Protein AF-A0A2G2HMZ9-F1 (afdb_monomer_lite)

Foldseek 3Di:
DQALQNLCCVVPAEEDDFDQKDQLVQCCVPPDPVLNVFWAWDADPVRGIMTGAQDDVRRVVVVDVVVDCPAKGKYWYFYKHATHDPDPPDDRIDTDTAMDIPRPDPDPVVVVVRVVSVVVNCVVVPDPDDDDD

Secondary structure (DSSP, 8-state):
---HHHHHGGG--EE----SEEETHHHHHHS-HHHHTT-EEEE-TTS-EEEE-S-SHHHHHHHHHHH--SS-EEEEEEEEEE---SSTT--SEEEEEEEEEES---SHHHHHHHHHHHHHHHHHTT-S-----

Structure (mmCIF, N/CA/C/O backbone):
data_AF-A0A2G2HMZ9-F1
#
_entry.id   AF-A0A2G2HMZ9-F1
#
loop_
_atom_site.group_PDB
_atom_site.id
_atom_site.type_symbol
_atom_site.label_atom_id
_atom_site.label_alt_id
_atom_site.label_comp_id
_atom_site.label_asym_id
_atom_site.label_entity_id
_atom_site.label_seq_id
_atom_site.pdbx_PDB_ins_code
_atom_site.Cartn_x
_atom_site.Cartn_y
_atom_site.Cartn_z
_atom_site.occupancy
_atom_site.B_iso_or_equiv
_atom_site.auth_seq_id
_atom_site.auth_comp_id
_atom_site.auth_asym_id
_atom_site.auth_atom_id
_atom_site.pdbx_PDB_model_num
ATOM 1 N N . MET A 1 1 ? -3.356 -18.431 -15.743 1.00 66.19 1 MET A N 1
ATOM 2 C CA . MET A 1 1 ? -3.251 -16.985 -16.021 1.00 66.19 1 MET A CA 1
ATOM 3 C C . MET A 1 1 ? -2.310 -16.421 -14.980 1.00 66.19 1 MET A C 1
ATOM 5 O O . MET A 1 1 ? -2.474 -16.795 -13.825 1.00 66.19 1 MET A O 1
ATOM 9 N N . THR A 1 2 ? -1.311 -15.641 -15.385 1.00 85.38 2 THR A N 1
ATOM 10 C CA . THR A 1 2 ? -0.337 -15.034 -14.466 1.00 85.38 2 THR A CA 1
ATOM 11 C C . THR A 1 2 ? -1.038 -13.978 -13.616 1.00 85.38 2 THR A C 1
ATOM 13 O O . THR A 1 2 ? -1.787 -13.169 -14.146 1.00 85.38 2 THR A O 1
ATOM 16 N N . SER A 1 3 ? -0.841 -13.999 -12.306 1.00 94.06 3 SER A N 1
ATOM 17 C CA . SER A 1 3 ? -1.393 -13.014 -11.376 1.00 94.06 3 SER A CA 1
ATOM 18 C C . SER A 1 3 ? -0.554 -11.725 -11.345 1.00 94.06 3 SER A C 1
ATOM 20 O O . SER A 1 3 ? 0.651 -11.768 -11.612 1.00 94.06 3 SER A O 1
ATOM 22 N N . PRO A 1 4 ? -1.132 -10.579 -10.931 1.00 95.38 4 PRO A N 1
ATOM 23 C CA . PRO A 1 4 ? -0.375 -9.343 -10.699 1.00 95.38 4 PRO A CA 1
ATOM 24 C C . PRO A 1 4 ? 0.851 -9.525 -9.788 1.00 95.38 4 PRO A C 1
ATOM 26 O O . PRO A 1 4 ? 1.917 -8.972 -10.046 1.00 95.38 4 PRO A O 1
ATOM 29 N N . ALA A 1 5 ? 0.730 -10.354 -8.746 1.00 95.69 5 ALA A N 1
ATOM 30 C CA . ALA A 1 5 ? 1.827 -10.633 -7.823 1.00 95.69 5 ALA A CA 1
ATOM 31 C C . ALA A 1 5 ? 2.988 -11.394 -8.495 1.00 95.69 5 ALA A C 1
ATOM 33 O O . ALA A 1 5 ? 4.153 -11.100 -8.220 1.00 95.69 5 ALA A O 1
ATOM 34 N N . GLU A 1 6 ? 2.687 -12.337 -9.394 1.00 96.12 6 GLU A N 1
ATOM 35 C CA . GLU A 1 6 ? 3.693 -13.058 -10.190 1.00 96.12 6 GLU A CA 1
ATOM 36 C C . GLU A 1 6 ? 4.372 -12.137 -11.213 1.00 96.12 6 GLU A C 1
ATOM 38 O O . GLU A 1 6 ? 5.581 -12.229 -11.415 1.00 96.12 6 GLU A O 1
ATOM 43 N N . ILE A 1 7 ? 3.627 -11.196 -11.802 1.00 96.88 7 ILE A N 1
ATOM 44 C CA . ILE A 1 7 ? 4.176 -10.153 -12.681 1.00 96.88 7 ILE A CA 1
ATOM 45 C C . ILE A 1 7 ? 5.187 -9.284 -11.933 1.00 96.88 7 ILE A C 1
ATOM 47 O O . ILE A 1 7 ? 6.304 -9.101 -12.424 1.00 96.88 7 ILE A O 1
ATOM 51 N N . PHE A 1 8 ? 4.830 -8.784 -10.747 1.00 97.25 8 PHE A N 1
ATOM 52 C CA . PHE A 1 8 ? 5.724 -7.949 -9.945 1.00 97.25 8 PHE A CA 1
ATOM 53 C C . PHE A 1 8 ? 6.917 -8.723 -9.385 1.00 97.25 8 PHE A C 1
ATOM 55 O O . PHE A 1 8 ? 7.963 -8.127 -9.152 1.00 97.25 8 PHE A O 1
ATOM 62 N N . ALA A 1 9 ? 6.826 -10.048 -9.227 1.00 96.25 9 ALA A N 1
ATOM 63 C CA . ALA A 1 9 ? 7.960 -10.869 -8.797 1.00 96.25 9 ALA A CA 1
ATOM 64 C C . ALA A 1 9 ? 9.171 -10.793 -9.749 1.00 96.25 9 ALA A C 1
ATOM 66 O O . ALA A 1 9 ? 10.291 -11.055 -9.312 1.00 96.25 9 ALA A O 1
ATOM 67 N N . ARG A 1 10 ? 8.982 -10.369 -11.010 1.00 95.88 10 ARG A N 1
ATOM 68 C CA . ARG A 1 10 ? 10.077 -10.122 -11.968 1.00 95.88 10 ARG A CA 1
ATOM 69 C C . ARG A 1 10 ? 11.032 -9.003 -11.542 1.00 95.88 10 ARG A C 1
ATOM 71 O O . ARG A 1 10 ? 12.174 -9.011 -11.983 1.00 95.88 10 ARG A O 1
ATOM 78 N N . LEU A 1 11 ? 10.600 -8.091 -10.666 1.00 94.75 11 LEU A N 1
ATOM 79 C CA . LEU A 1 11 ? 11.465 -7.062 -10.073 1.00 94.75 11 LEU A CA 1
ATOM 80 C C . LEU A 1 11 ? 12.414 -7.615 -8.994 1.00 94.75 11 LEU A C 1
ATOM 82 O O . LEU A 1 11 ? 13.325 -6.914 -8.565 1.00 94.75 11 LEU A O 1
ATOM 86 N N . GLY A 1 12 ? 12.201 -8.846 -8.514 1.00 95.81 12 GLY A N 1
ATOM 87 C CA . GLY A 1 12 ? 12.903 -9.360 -7.338 1.00 95.81 12 GLY A CA 1
ATOM 88 C C . GLY A 1 12 ? 12.498 -8.625 -6.054 1.00 95.81 12 GLY A C 1
ATOM 89 O O . GLY A 1 12 ? 11.366 -8.163 -5.922 1.00 95.81 12 GLY A O 1
ATOM 90 N N . GLY A 1 13 ? 13.399 -8.552 -5.074 1.00 95.50 13 GLY A N 1
ATOM 91 C CA . GLY A 1 13 ? 13.138 -7.891 -3.791 1.00 95.50 13 GLY A CA 1
ATOM 92 C C . GLY A 1 13 ? 12.200 -8.649 -2.847 1.00 95.50 13 GLY A C 1
ATOM 93 O O . GLY A 1 13 ? 11.690 -9.732 -3.162 1.00 95.50 13 GLY A O 1
ATOM 94 N N . ASP A 1 14 ? 11.979 -8.062 -1.674 1.00 96.94 14 ASP A N 1
ATOM 95 C CA . ASP A 1 14 ? 11.299 -8.716 -0.555 1.00 96.94 14 ASP A CA 1
ATOM 96 C C . ASP A 1 14 ? 9.780 -8.672 -0.710 1.00 96.94 14 ASP A C 1
ATOM 98 O O . ASP A 1 14 ? 9.214 -7.655 -1.114 1.00 96.94 14 ASP A O 1
ATOM 102 N N . ILE A 1 15 ? 9.108 -9.757 -0.323 1.00 97.62 15 ILE A N 1
ATOM 103 C CA . ILE A 1 15 ? 7.659 -9.738 -0.102 1.00 97.62 15 ILE A CA 1
ATOM 104 C C . ILE A 1 15 ? 7.416 -9.258 1.324 1.00 97.62 15 ILE A C 1
ATOM 106 O O . ILE A 1 15 ? 7.957 -9.834 2.268 1.00 97.62 15 ILE A O 1
ATOM 110 N N . VAL A 1 16 ? 6.598 -8.223 1.478 1.00 98.00 16 VAL A N 1
ATOM 111 C CA . VAL A 1 16 ? 6.273 -7.623 2.770 1.00 98.00 16 VAL A CA 1
ATOM 112 C C . VAL A 1 16 ? 4.772 -7.634 3.026 1.00 98.00 16 VAL A C 1
ATOM 114 O O . VAL A 1 16 ? 3.958 -7.455 2.121 1.00 98.00 16 VAL A O 1
ATOM 117 N N . ASP A 1 17 ? 4.422 -7.809 4.295 1.00 97.81 17 ASP A N 1
ATOM 118 C CA . ASP A 1 17 ? 3.096 -7.543 4.841 1.00 97.81 17 ASP A CA 1
ATOM 119 C C . ASP A 1 17 ? 3.315 -6.775 6.151 1.00 97.81 17 ASP A C 1
ATOM 121 O O . ASP A 1 17 ? 3.679 -7.384 7.160 1.00 97.81 17 ASP A O 1
ATOM 125 N N . PRO A 1 18 ? 3.245 -5.431 6.134 1.00 96.62 18 PRO A N 1
ATOM 126 C CA . PRO A 1 18 ? 3.476 -4.640 7.337 1.00 96.62 18 PRO A CA 1
ATOM 127 C C . PRO A 1 18 ? 2.371 -4.888 8.385 1.00 96.62 18 PRO A C 1
ATOM 129 O O . PRO A 1 18 ? 1.428 -5.639 8.142 1.00 96.62 18 PRO A O 1
ATOM 132 N N . PRO A 1 19 ? 2.420 -4.269 9.571 1.00 97.19 19 PRO A N 1
ATOM 133 C CA . PRO A 1 19 ? 1.296 -4.318 10.504 1.00 97.19 19 PRO A CA 1
ATOM 134 C C . PRO A 1 19 ? 0.002 -3.764 9.884 1.00 97.19 19 PRO A C 1
ATOM 136 O O . PRO A 1 19 ? 0.037 -2.837 9.076 1.00 97.19 19 PRO A O 1
ATOM 139 N N . ILE A 1 20 ? -1.149 -4.335 10.252 1.00 97.62 20 ILE A N 1
ATOM 140 C CA . ILE A 1 20 ? -2.475 -3.831 9.840 1.00 97.62 20 ILE A CA 1
ATOM 141 C C . ILE A 1 20 ? -2.806 -2.520 10.553 1.00 97.62 20 ILE A C 1
ATOM 143 O O . ILE A 1 20 ? -3.432 -1.639 9.971 1.00 97.62 20 ILE A O 1
ATOM 147 N N . THR A 1 21 ? -2.416 -2.409 11.817 1.00 96.94 21 THR A N 1
ATOM 148 C CA . THR A 1 21 ? -2.696 -1.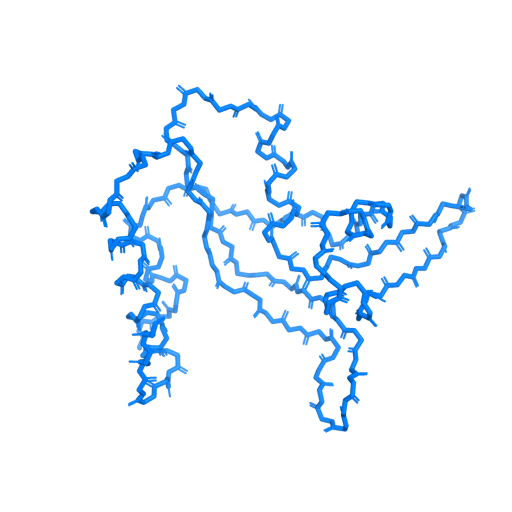260 12.672 1.00 96.94 21 THR A CA 1
ATOM 149 C C . THR A 1 21 ? -1.478 -0.357 12.757 1.00 96.94 21 THR A C 1
ATOM 151 O O . THR A 1 21 ? -0.356 -0.849 12.871 1.00 96.94 21 THR A O 1
ATOM 154 N N . MET A 1 22 ? -1.700 0.951 12.771 1.00 96.38 22 MET A N 1
ATOM 155 C CA . MET A 1 22 ? -0.654 1.960 12.934 1.00 96.38 22 MET A CA 1
ATOM 156 C C . MET A 1 22 ? -1.163 3.138 13.777 1.00 96.38 22 MET A C 1
ATOM 158 O O . MET A 1 22 ? -2.382 3.312 13.875 1.00 96.38 22 MET A O 1
ATOM 162 N N . PRO A 1 23 ? -0.283 3.949 14.393 1.00 96.44 23 PRO A N 1
ATOM 163 C CA . PRO A 1 23 ? -0.691 5.189 15.049 1.00 96.44 23 PRO A CA 1
ATOM 164 C C . PRO A 1 23 ? -1.518 6.057 14.101 1.00 96.44 23 PRO A C 1
ATOM 166 O O . PRO A 1 23 ? -1.099 6.289 12.968 1.00 96.44 23 PRO A O 1
ATOM 169 N N . ALA A 1 24 ? -2.680 6.546 14.544 1.00 95.50 24 ALA A N 1
ATOM 170 C CA . ALA A 1 24 ? -3.586 7.300 13.674 1.00 95.50 24 ALA A CA 1
ATOM 171 C C . ALA A 1 24 ? -2.957 8.598 13.138 1.00 95.50 24 ALA A C 1
ATOM 173 O O . ALA A 1 24 ? -3.272 9.014 12.023 1.00 95.50 24 ALA A O 1
ATOM 174 N N . SER A 1 25 ? -2.028 9.201 13.887 1.00 94.19 25 SER A N 1
ATOM 175 C CA . SER A 1 25 ? -1.289 10.398 13.469 1.00 94.19 25 SER A CA 1
ATOM 176 C C . SER A 1 25 ? -0.560 10.213 12.137 1.00 94.19 25 SER A C 1
ATOM 178 O O . SER A 1 25 ? -0.575 11.115 11.308 1.00 94.19 25 SER A O 1
ATOM 180 N N . GLN A 1 26 ? 0.002 9.030 11.875 1.00 93.62 26 GLN A N 1
ATOM 181 C CA . GLN A 1 26 ? 0.782 8.770 10.664 1.00 93.62 26 GLN A CA 1
ATOM 182 C C . GLN A 1 26 ? -0.044 8.954 9.377 1.00 93.62 26 GLN A C 1
ATOM 184 O O . GLN A 1 26 ? 0.315 9.806 8.562 1.00 93.62 26 GLN A O 1
ATOM 189 N N . PRO A 1 27 ? -1.161 8.232 9.152 1.00 91.38 27 PRO A N 1
ATOM 190 C CA . PRO A 1 27 ? -1.975 8.465 7.971 1.00 91.38 27 PRO A CA 1
ATOM 191 C C . PRO A 1 27 ? -2.715 9.808 8.011 1.00 91.38 27 PRO A C 1
ATOM 193 O O . PRO A 1 27 ? -2.987 10.347 6.941 1.00 91.38 27 PRO A O 1
ATOM 196 N N . LEU A 1 28 ? -3.028 10.371 9.185 1.00 89.75 28 LEU A N 1
ATOM 197 C CA . LEU A 1 28 ? -3.668 11.691 9.285 1.00 89.75 28 LEU A CA 1
ATOM 198 C C . LEU A 1 28 ? -2.765 12.830 8.784 1.00 89.75 28 LEU A C 1
ATOM 200 O O . LEU A 1 28 ? -3.268 13.771 8.168 1.00 89.75 28 LEU A O 1
ATOM 204 N N . GLU A 1 29 ? -1.461 12.744 9.046 1.00 88.56 29 GLU A N 1
ATOM 205 C CA . GLU A 1 29 ? -0.469 13.758 8.669 1.00 88.56 29 GLU A CA 1
ATOM 206 C C . GLU A 1 29 ? 0.081 13.554 7.253 1.00 88.56 29 GLU A C 1
ATOM 208 O O . GLU A 1 29 ? 0.364 14.528 6.557 1.00 88.56 29 GLU A O 1
ATOM 213 N N . LEU A 1 30 ? 0.241 12.296 6.827 1.00 85.44 30 LEU A N 1
ATOM 214 C CA . LEU A 1 30 ? 0.993 11.948 5.616 1.00 85.44 30 LEU A CA 1
ATOM 215 C C . LEU A 1 30 ? 0.110 11.553 4.426 1.00 85.44 30 LEU A C 1
ATOM 217 O O . LEU A 1 30 ? 0.607 11.480 3.302 1.00 85.44 30 LEU A O 1
ATOM 221 N N . SER A 1 31 ? -1.186 11.307 4.638 1.00 83.94 31 SER A N 1
ATOM 222 C CA . SER A 1 31 ? -2.100 10.954 3.546 1.00 83.94 31 SER A CA 1
ATOM 223 C C . SER A 1 31 ? -2.809 12.180 2.979 1.00 83.94 31 SER A C 1
ATOM 225 O O . SER A 1 31 ? -3.160 13.116 3.695 1.00 83.94 31 SER A O 1
ATOM 227 N N . GLY A 1 32 ? -3.108 12.140 1.679 1.00 81.38 32 GLY A N 1
ATOM 228 C CA . GLY A 1 32 ? -3.960 13.146 1.048 1.00 81.38 32 GLY A CA 1
ATOM 229 C C . GLY A 1 32 ? -5.389 13.149 1.608 1.00 81.38 32 GLY A C 1
ATOM 230 O O . GLY A 1 32 ? -5.879 12.141 2.125 1.00 81.38 32 GLY A O 1
ATOM 231 N N . GLU A 1 33 ? -6.093 14.271 1.435 1.00 81.94 33 GLU A N 1
ATOM 232 C CA . GLU A 1 33 ? -7.427 14.508 2.012 1.00 81.94 33 GLU A CA 1
ATOM 233 C C . GLU A 1 33 ? -8.440 13.390 1.716 1.00 81.94 33 GLU A C 1
ATOM 235 O O . GLU A 1 33 ? -9.206 12.979 2.587 1.00 81.94 33 GLU A O 1
ATOM 240 N N . ALA A 1 34 ? -8.411 12.852 0.493 1.00 79.44 34 ALA A N 1
ATOM 241 C CA . ALA A 1 34 ? -9.323 11.797 0.056 1.00 79.44 34 ALA A CA 1
ATOM 242 C C . ALA A 1 34 ? -9.137 10.481 0.830 1.00 79.44 34 ALA A C 1
ATOM 244 O O . ALA A 1 34 ? -10.104 9.760 1.071 1.00 79.44 34 ALA A O 1
ATOM 245 N N . VAL A 1 35 ? -7.898 10.165 1.216 1.00 77.62 35 VAL A N 1
ATOM 246 C CA . VAL A 1 35 ? -7.588 8.990 2.037 1.00 77.62 35 VAL A CA 1
ATOM 247 C C . VAL A 1 35 ? -7.931 9.279 3.494 1.00 77.62 35 VAL A C 1
ATOM 249 O O . VAL A 1 35 ? -8.560 8.450 4.150 1.00 77.62 35 VAL A O 1
ATOM 252 N N . ARG A 1 36 ? -7.605 10.486 3.972 1.00 83.69 36 ARG A N 1
ATOM 253 C CA . ARG A 1 36 ? -7.867 10.930 5.344 1.00 83.69 36 ARG A CA 1
ATOM 254 C C . ARG A 1 36 ? -9.346 10.845 5.723 1.00 83.69 36 ARG A C 1
ATOM 256 O O . ARG A 1 36 ? -9.682 10.320 6.780 1.00 83.69 36 ARG A O 1
ATOM 263 N N . ALA A 1 37 ? -10.233 11.283 4.828 1.00 87.06 37 ALA A N 1
ATOM 264 C CA . ALA A 1 37 ? -11.684 11.232 5.025 1.00 87.06 37 ALA A CA 1
ATOM 265 C C . ALA A 1 37 ? -12.250 9.802 5.142 1.00 87.06 37 ALA A C 1
ATOM 267 O O . ALA A 1 37 ? -13.407 9.625 5.518 1.00 87.06 37 ALA A O 1
ATOM 268 N N . ARG A 1 38 ? -11.453 8.781 4.803 1.00 93.38 38 ARG A N 1
ATOM 269 C CA . ARG A 1 38 ? -11.862 7.374 4.767 1.00 93.38 38 ARG A CA 1
ATOM 270 C C . ARG A 1 38 ? -11.089 6.500 5.758 1.00 93.38 38 ARG A C 1
ATOM 272 O O . ARG A 1 38 ? -11.148 5.277 5.643 1.00 93.38 38 ARG A O 1
ATOM 279 N N . LEU A 1 39 ? -10.361 7.082 6.710 1.00 95.44 39 LEU A N 1
ATOM 280 C CA . LEU A 1 39 ? -9.599 6.311 7.695 1.00 95.44 39 LEU A CA 1
ATOM 281 C C . LEU A 1 39 ? -10.515 5.559 8.662 1.00 95.44 39 LEU A C 1
ATOM 283 O O . LEU A 1 39 ? -11.481 6.106 9.187 1.00 95.44 39 LEU A O 1
ATOM 287 N N . CYS A 1 40 ? -10.170 4.303 8.936 1.00 96.94 40 CYS A N 1
ATOM 288 C CA . CYS A 1 40 ? -10.798 3.522 9.994 1.00 96.94 40 CYS A CA 1
ATOM 289 C C . CYS A 1 40 ? -10.000 3.731 11.285 1.00 96.94 40 CYS A C 1
ATOM 291 O O . CYS A 1 40 ? -8.968 3.086 11.469 1.00 96.94 40 CYS A O 1
ATOM 293 N N . VAL A 1 41 ? -10.457 4.639 12.149 1.00 96.56 41 VAL A N 1
ATOM 294 C CA . VAL A 1 41 ? -9.798 4.967 13.424 1.00 96.56 41 VAL A CA 1
ATOM 295 C C . VAL A 1 41 ? -10.503 4.317 14.612 1.00 96.56 41 VAL A C 1
ATOM 297 O O . VAL A 1 41 ? -11.723 4.157 14.614 1.00 96.56 41 VAL A O 1
ATOM 300 N N . PHE A 1 42 ? -9.732 3.937 15.624 1.00 97.19 42 PHE A N 1
ATOM 301 C CA . PHE A 1 42 ? -10.223 3.366 16.875 1.00 97.19 42 PHE A CA 1
ATOM 302 C C . PHE A 1 42 ? -9.260 3.693 18.019 1.00 97.19 42 PHE A C 1
ATOM 304 O O . PHE A 1 42 ? -8.107 4.047 17.789 1.00 97.19 42 PHE A O 1
ATOM 311 N N . VAL A 1 43 ? -9.727 3.564 19.258 1.00 97.69 43 VAL A N 1
ATOM 312 C CA . VAL A 1 43 ? -8.897 3.740 20.457 1.00 97.69 43 VAL A CA 1
ATOM 313 C C . VAL A 1 43 ? -8.618 2.364 21.050 1.00 97.69 43 VAL A C 1
ATOM 315 O O . VAL A 1 43 ? -9.545 1.567 21.208 1.00 97.69 43 VAL A O 1
ATOM 318 N N . ASN A 1 44 ? -7.352 2.059 21.332 1.00 94.50 44 ASN A N 1
ATOM 319 C CA . ASN A 1 44 ? -6.978 0.795 21.968 1.00 94.50 44 ASN A CA 1
ATOM 320 C C . ASN A 1 44 ? -7.201 0.835 23.497 1.00 94.50 44 ASN A C 1
ATOM 322 O O . ASN A 1 44 ? -7.557 1.866 24.066 1.00 94.50 44 ASN A O 1
ATOM 326 N N . GLU A 1 45 ? -6.972 -0.281 24.193 1.00 96.00 45 GLU A N 1
ATOM 327 C CA . GLU A 1 45 ? -7.158 -0.363 25.656 1.00 96.00 45 GLU A CA 1
ATOM 328 C C . GLU A 1 45 ? -6.207 0.545 26.459 1.00 96.00 45 GLU A C 1
ATOM 330 O O . GLU A 1 45 ? -6.467 0.831 27.626 1.00 96.00 45 GLU A O 1
ATOM 335 N N . MET A 1 46 ? -5.125 1.027 25.838 1.00 95.56 46 MET A N 1
ATOM 336 C CA . MET A 1 46 ? -4.166 1.961 26.438 1.00 95.56 46 MET A CA 1
ATOM 337 C C . MET A 1 46 ? -4.563 3.432 26.228 1.00 95.56 46 MET A C 1
ATOM 339 O O . MET A 1 46 ? -3.882 4.324 26.729 1.00 95.56 46 MET A O 1
ATOM 343 N N . GLY A 1 47 ? -5.669 3.702 25.525 1.00 95.56 47 GLY A N 1
ATOM 344 C C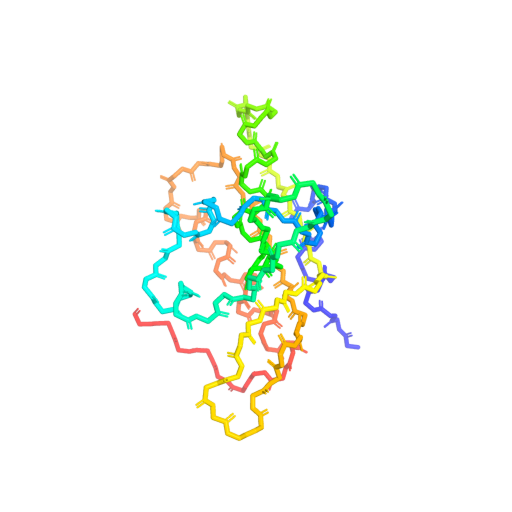A . GLY A 1 47 ? -6.133 5.056 25.222 1.00 95.56 47 GLY A CA 1
ATOM 345 C C . GLY A 1 47 ? -5.450 5.699 24.012 1.00 95.56 47 GLY A C 1
ATOM 346 O O . GLY A 1 47 ? -5.593 6.902 23.812 1.00 95.56 47 GLY A O 1
ATOM 347 N N . GLU A 1 48 ? -4.714 4.929 23.207 1.00 96.50 48 GLU A N 1
ATOM 348 C CA . GLU A 1 48 ? -4.006 5.440 22.032 1.00 96.50 48 GLU A CA 1
ATOM 349 C C . GLU A 1 48 ? -4.898 5.402 20.788 1.00 96.50 48 GLU A C 1
ATOM 351 O O . GLU A 1 48 ? -5.558 4.395 20.504 1.00 96.50 48 GLU A O 1
ATOM 356 N N . GLU A 1 49 ? -4.873 6.485 20.009 1.00 97.31 49 GLU A N 1
ATOM 357 C CA . GLU A 1 49 ? -5.546 6.541 18.713 1.00 97.31 49 GLU A CA 1
ATOM 358 C C . GLU A 1 49 ? -4.779 5.726 17.665 1.00 97.31 49 GLU A C 1
ATOM 360 O O . GLU A 1 49 ? -3.647 6.030 17.279 1.00 97.31 49 GLU A O 1
ATOM 365 N N . CYS A 1 50 ? -5.439 4.685 17.176 1.00 97.81 50 CYS A N 1
ATOM 366 C CA . CYS A 1 50 ? -4.945 3.766 16.168 1.00 97.81 50 CYS A CA 1
ATOM 367 C C . CYS A 1 50 ? -5.773 3.899 14.887 1.00 97.81 50 CYS A C 1
ATOM 369 O O . CYS A 1 50 ? -6.947 4.271 14.913 1.00 97.81 50 CYS A O 1
ATOM 371 N N . ALA A 1 51 ? -5.177 3.539 13.758 1.00 97.44 51 ALA A N 1
ATOM 372 C CA . ALA A 1 51 ? -5.861 3.396 12.485 1.00 97.44 51 ALA A CA 1
ATOM 373 C C . ALA A 1 51 ? -5.581 2.019 11.877 1.00 97.44 51 ALA A C 1
ATOM 375 O O . ALA A 1 51 ? -4.481 1.480 12.018 1.00 97.44 51 ALA A O 1
ATOM 376 N N . LEU A 1 52 ? -6.561 1.461 11.164 1.00 98.06 52 LEU A N 1
ATOM 377 C CA . LEU A 1 52 ? -6.278 0.421 10.175 1.00 98.06 52 LEU A CA 1
ATOM 378 C C . LEU A 1 52 ? -5.587 1.076 8.974 1.00 98.06 52 LEU A C 1
ATOM 380 O O . LEU A 1 52 ? -6.009 2.146 8.528 1.00 98.06 52 LEU A O 1
ATOM 384 N N . ARG A 1 53 ? -4.545 0.437 8.440 1.00 97.19 53 ARG A N 1
ATOM 385 C CA . ARG A 1 53 ? -3.778 0.963 7.308 1.00 97.19 53 ARG A CA 1
ATOM 386 C C . ARG A 1 53 ? -4.688 1.219 6.090 1.00 97.19 53 ARG A C 1
ATOM 388 O O . ARG A 1 53 ? -5.385 0.298 5.642 1.00 97.19 53 ARG A O 1
ATOM 395 N N . PRO A 1 54 ? -4.696 2.441 5.530 1.00 96.19 54 PRO A N 1
ATOM 396 C CA . PRO A 1 54 ? -5.544 2.775 4.384 1.00 96.19 54 PRO A CA 1
ATOM 397 C C . PRO A 1 54 ? -4.993 2.293 3.041 1.00 96.19 54 PRO A C 1
ATOM 399 O O . PRO A 1 54 ? -5.723 2.248 2.045 1.00 96.19 54 PRO A O 1
ATOM 402 N N . ASP A 1 55 ? -3.706 1.977 3.010 1.00 96.25 55 ASP A N 1
ATOM 403 C CA . ASP A 1 55 ? -2.945 1.439 1.896 1.00 96.25 55 ASP A CA 1
ATOM 404 C C . ASP A 1 55 ? -1.692 0.740 2.445 1.00 96.25 55 ASP A C 1
ATOM 406 O O . ASP A 1 55 ? -1.462 0.683 3.657 1.00 96.25 55 ASP A O 1
ATOM 410 N N . LEU A 1 56 ? -0.909 0.163 1.540 1.00 97.69 56 LEU A N 1
ATOM 411 C CA . LEU A 1 56 ? 0.359 -0.487 1.843 1.00 97.69 56 LEU A CA 1
ATOM 412 C C . LEU A 1 56 ? 1.557 0.447 1.629 1.00 97.69 56 LEU A C 1
ATOM 414 O O . LEU A 1 56 ? 2.604 0.214 2.224 1.00 97.69 56 LEU A O 1
ATOM 418 N N . THR A 1 57 ? 1.414 1.513 0.842 1.00 95.88 57 THR A N 1
ATOM 419 C CA . THR A 1 57 ? 2.505 2.436 0.504 1.00 95.88 57 THR A CA 1
ATOM 420 C C . THR A 1 57 ? 3.052 3.131 1.747 1.00 95.88 57 THR A C 1
ATOM 422 O O . THR A 1 57 ? 4.259 3.097 1.982 1.00 95.88 57 THR A O 1
ATOM 425 N N . LEU A 1 58 ? 2.186 3.708 2.587 1.00 95.38 58 LEU A N 1
ATOM 426 C CA . LEU A 1 58 ? 2.611 4.413 3.796 1.00 95.38 58 LEU A CA 1
ATOM 427 C C . LEU A 1 58 ? 3.353 3.504 4.796 1.00 95.38 58 LEU A C 1
ATOM 429 O O . LEU A 1 58 ? 4.486 3.832 5.159 1.00 95.38 58 LEU A O 1
ATOM 433 N N . PRO A 1 59 ? 2.789 2.369 5.258 1.00 96.94 59 PRO A N 1
ATOM 434 C CA . PRO A 1 59 ? 3.487 1.525 6.224 1.00 96.94 59 PRO A CA 1
ATOM 435 C C . PRO A 1 59 ? 4.760 0.877 5.653 1.00 96.94 59 PRO A C 1
ATOM 437 O O . PRO A 1 59 ? 5.718 0.677 6.399 1.00 96.94 59 PRO A O 1
ATOM 440 N N . VAL A 1 60 ? 4.822 0.588 4.345 1.00 97.88 60 VAL A N 1
ATOM 441 C CA . VAL A 1 60 ? 6.058 0.098 3.706 1.00 97.88 60 VAL A CA 1
ATOM 442 C C . VAL A 1 60 ? 7.118 1.201 3.645 1.00 97.88 60 VAL A C 1
ATOM 444 O O . VAL A 1 60 ? 8.281 0.934 3.949 1.00 97.88 60 VAL A O 1
ATOM 447 N N . ALA A 1 61 ? 6.730 2.443 3.342 1.00 96.19 61 ALA A N 1
ATOM 448 C CA . ALA A 1 61 ? 7.646 3.581 3.332 1.00 96.19 61 ALA A CA 1
ATOM 449 C C . ALA A 1 61 ? 8.219 3.880 4.723 1.00 96.19 61 ALA A C 1
ATOM 451 O O . ALA A 1 61 ? 9.414 4.143 4.840 1.00 96.19 61 ALA A O 1
ATOM 452 N N . LEU A 1 62 ? 7.403 3.788 5.778 1.00 95.88 62 LEU A N 1
ATOM 453 C CA . LEU A 1 62 ? 7.865 3.946 7.161 1.00 95.88 62 LEU A CA 1
ATOM 454 C C . LEU A 1 62 ? 8.887 2.865 7.537 1.00 95.88 62 LEU A C 1
ATOM 456 O O . LEU A 1 62 ? 9.975 3.189 8.007 1.00 95.88 62 LEU A O 1
ATOM 460 N N . ALA A 1 63 ? 8.586 1.597 7.243 1.00 95.94 63 ALA A N 1
ATOM 461 C CA . ALA A 1 63 ? 9.511 0.494 7.497 1.00 95.94 63 ALA A CA 1
ATOM 462 C C . ALA A 1 63 ? 10.825 0.634 6.705 1.00 95.94 63 ALA A C 1
ATOM 464 O O . ALA A 1 63 ? 11.899 0.317 7.217 1.00 95.94 63 ALA A O 1
ATOM 465 N N . GLN A 1 64 ? 10.766 1.128 5.462 1.00 97.12 64 GLN A N 1
ATOM 466 C CA . GLN A 1 64 ? 11.971 1.420 4.687 1.00 97.12 64 GLN A CA 1
ATOM 467 C C . GLN A 1 64 ? 12.758 2.596 5.277 1.00 97.12 64 GLN A C 1
ATOM 469 O O . GLN A 1 64 ? 13.985 2.539 5.329 1.00 97.12 64 GLN A O 1
ATOM 474 N N . ALA A 1 65 ? 12.085 3.658 5.722 1.00 95.25 65 ALA A N 1
ATOM 475 C CA . ALA A 1 65 ? 12.739 4.819 6.317 1.00 95.25 65 ALA A CA 1
ATOM 476 C C . ALA A 1 65 ? 13.517 4.443 7.589 1.00 95.25 65 ALA A C 1
ATOM 478 O O . ALA A 1 65 ? 14.635 4.918 7.778 1.00 95.25 65 ALA A O 1
ATOM 479 N N . GLU A 1 66 ? 12.976 3.538 8.410 1.00 95.81 66 GLU A N 1
ATOM 480 C CA . GLU A 1 66 ? 13.664 2.979 9.583 1.00 95.81 66 GLU A CA 1
ATOM 481 C C . GLU A 1 66 ? 14.914 2.164 9.210 1.00 95.81 66 GLU A C 1
ATOM 483 O O . GLU A 1 66 ? 15.919 2.208 9.920 1.00 95.81 66 GLU A O 1
ATOM 488 N N . GLN A 1 67 ? 14.876 1.443 8.085 1.00 94.94 67 GLN A N 1
ATOM 489 C CA . GLN A 1 67 ? 16.022 0.687 7.558 1.00 94.94 67 GLN A CA 1
ATOM 490 C C . GLN A 1 67 ? 17.075 1.592 6.894 1.00 94.94 67 GLN A C 1
ATOM 492 O O . GLN A 1 67 ? 18.239 1.203 6.774 1.00 94.94 67 GLN A O 1
ATOM 497 N N . GLY A 1 68 ? 16.679 2.794 6.469 1.00 95.31 68 GLY A N 1
ATOM 498 C CA . GLY A 1 68 ? 17.478 3.680 5.630 1.00 95.31 68 GLY A CA 1
ATOM 499 C C . GLY A 1 68 ? 17.513 3.237 4.163 1.00 95.31 68 GLY A C 1
ATOM 500 O O . GLY A 1 68 ? 16.990 2.190 3.784 1.00 95.31 68 GLY A O 1
ATOM 501 N N . VAL A 1 69 ? 18.132 4.054 3.306 1.00 92.88 69 VAL A N 1
ATOM 502 C CA . VAL A 1 69 ? 18.280 3.773 1.867 1.00 92.88 69 VAL A CA 1
ATOM 503 C C . VAL A 1 69 ? 19.750 3.923 1.488 1.00 92.88 69 VAL A C 1
ATOM 505 O O . VAL A 1 69 ? 20.275 5.033 1.448 1.00 92.88 69 VAL A O 1
ATOM 508 N N . SER A 1 70 ? 20.426 2.802 1.237 1.00 90.94 70 SER A N 1
ATOM 509 C CA . SER A 1 70 ? 21.844 2.751 0.834 1.00 90.94 70 SER A CA 1
ATOM 510 C C . SER A 1 70 ? 22.055 2.278 -0.609 1.00 90.94 70 SER A C 1
ATOM 512 O O . SER A 1 70 ? 23.181 2.283 -1.105 1.00 90.94 70 SER A O 1
ATOM 514 N N . GLY A 1 71 ? 20.975 1.898 -1.290 1.00 92.81 71 GLY A N 1
ATOM 515 C CA . GLY A 1 71 ? 20.942 1.430 -2.670 1.00 92.81 71 GLY A CA 1
ATOM 516 C C . GLY A 1 71 ? 19.510 1.103 -3.085 1.00 92.81 71 GLY A C 1
ATOM 517 O O . GLY A 1 71 ? 18.580 1.266 -2.287 1.00 92.81 71 GLY A O 1
ATOM 518 N N . GLU A 1 72 ? 19.336 0.641 -4.324 1.00 95.56 72 GLU A N 1
ATOM 519 C CA . GLU A 1 72 ? 18.013 0.253 -4.806 1.00 95.56 72 GLU A CA 1
ATOM 520 C C . GLU A 1 72 ? 17.456 -0.923 -3.993 1.00 95.56 72 GLU A C 1
ATOM 522 O O . GLU A 1 72 ? 18.099 -1.962 -3.843 1.00 95.56 72 GLU A O 1
ATOM 527 N N . THR A 1 73 ? 16.249 -0.750 -3.463 1.00 96.94 73 THR A N 1
ATOM 528 C CA . THR A 1 73 ? 15.506 -1.766 -2.719 1.00 96.94 73 THR A CA 1
ATOM 529 C C . THR A 1 73 ? 14.100 -1.863 -3.284 1.00 96.94 73 THR A C 1
ATOM 531 O O . THR A 1 73 ? 13.414 -0.853 -3.429 1.00 96.94 73 THR A O 1
ATOM 534 N N . VAL A 1 74 ? 13.652 -3.087 -3.557 1.00 97.69 74 VAL A N 1
ATOM 535 C CA . VAL A 1 74 ? 12.286 -3.365 -4.008 1.00 97.69 74 VAL A CA 1
ATOM 536 C C . VAL A 1 74 ? 11.524 -4.073 -2.894 1.00 97.69 74 VAL A C 1
ATOM 538 O O . VAL A 1 74 ? 11.978 -5.100 -2.381 1.00 97.69 74 VAL A O 1
ATOM 541 N N . LYS A 1 75 ? 10.354 -3.541 -2.534 1.00 98.25 75 LYS A N 1
ATOM 542 C CA . LYS A 1 75 ? 9.394 -4.170 -1.617 1.00 98.25 75 LYS A CA 1
ATOM 543 C C . LYS A 1 75 ? 8.114 -4.469 -2.386 1.00 98.25 75 LYS A C 1
ATOM 545 O O . LYS A 1 75 ? 7.575 -3.577 -3.023 1.00 98.25 75 LYS A O 1
ATOM 550 N N . ARG A 1 76 ? 7.622 -5.705 -2.344 1.00 98.38 76 ARG A N 1
ATOM 551 C CA . ARG A 1 76 ? 6.397 -6.152 -3.031 1.00 98.38 76 ARG A CA 1
ATOM 552 C C . ARG A 1 76 ? 5.361 -6.603 -2.016 1.00 98.38 76 ARG A C 1
ATOM 554 O O . ARG A 1 76 ? 5.718 -7.202 -1.008 1.00 98.38 76 ARG A O 1
ATOM 561 N N . TYR A 1 77 ? 4.085 -6.380 -2.293 1.00 98.31 77 TYR A N 1
ATOM 562 C CA . TYR A 1 77 ? 3.003 -6.752 -1.381 1.00 98.31 77 TYR A CA 1
ATOM 563 C C . TYR A 1 77 ? 1.751 -7.215 -2.125 1.00 98.31 77 TYR A C 1
ATOM 565 O O . TYR A 1 77 ? 1.481 -6.810 -3.255 1.00 98.31 77 TYR A O 1
ATOM 573 N N . ALA A 1 78 ? 0.980 -8.071 -1.457 1.00 97.44 78 ALA A N 1
ATOM 574 C CA . ALA A 1 78 ? -0.352 -8.518 -1.853 1.00 97.44 78 ALA A CA 1
ATOM 575 C C . ALA A 1 78 ? -1.181 -8.723 -0.577 1.00 97.44 78 ALA A C 1
ATOM 577 O O . ALA A 1 78 ? -1.378 -9.846 -0.117 1.00 97.44 78 ALA A O 1
ATOM 578 N N . ALA A 1 79 ? -1.588 -7.619 0.046 1.00 98.12 79 ALA A N 1
ATOM 579 C CA . ALA A 1 79 ? -2.068 -7.606 1.425 1.00 98.12 79 ALA A CA 1
ATOM 580 C C . ALA A 1 79 ? -3.298 -6.706 1.602 1.00 98.12 79 ALA A C 1
ATOM 582 O O . ALA A 1 79 ? -3.690 -5.962 0.698 1.00 98.12 79 ALA A O 1
ATOM 583 N N . ARG A 1 80 ? -3.963 -6.818 2.758 1.00 98.25 80 ARG A N 1
ATOM 584 C CA . ARG A 1 80 ? -5.219 -6.100 3.028 1.00 98.25 80 ARG A CA 1
ATOM 585 C C . ARG A 1 80 ? -5.008 -4.638 3.381 1.00 98.25 80 ARG A C 1
ATOM 587 O O . ARG A 1 80 ? -4.131 -4.343 4.182 1.00 98.25 80 ARG A O 1
ATOM 594 N N . ALA A 1 81 ? -5.860 -3.771 2.855 1.00 97.94 81 ALA A N 1
ATOM 595 C CA . ALA A 1 81 ? -6.001 -2.370 3.233 1.00 97.94 81 ALA A CA 1
ATOM 596 C C . ALA A 1 81 ? -7.471 -2.061 3.550 1.00 97.94 81 ALA A C 1
ATOM 598 O O . ALA A 1 81 ? -8.372 -2.794 3.125 1.00 97.94 81 ALA A O 1
ATOM 599 N N . PHE A 1 82 ? -7.699 -0.990 4.313 1.00 97.94 82 PHE A N 1
ATOM 600 C CA . PHE A 1 82 ? -8.999 -0.704 4.916 1.00 97.94 82 PHE A CA 1
ATOM 601 C C . PHE A 1 82 ? -9.403 0.758 4.726 1.00 97.94 82 PHE A C 1
ATOM 603 O O . PHE A 1 82 ? -8.675 1.667 5.118 1.00 97.94 82 PHE A O 1
ATOM 610 N N . ARG A 1 83 ? -10.580 1.007 4.148 1.00 96.12 83 ARG A N 1
ATOM 611 C CA . ARG A 1 83 ? -11.124 2.360 3.952 1.00 96.12 83 ARG A CA 1
ATOM 612 C C . ARG A 1 83 ? -12.611 2.368 4.257 1.00 96.12 83 ARG A C 1
ATOM 614 O O . ARG A 1 83 ? -13.330 1.485 3.810 1.00 96.12 83 ARG A O 1
ATOM 621 N N . LEU A 1 84 ? -13.093 3.393 4.954 1.00 95.94 84 LEU A N 1
ATOM 622 C CA . LEU A 1 84 ? -14.524 3.570 5.177 1.00 95.94 84 LEU A CA 1
ATOM 623 C C . LEU A 1 84 ? -15.261 3.643 3.821 1.00 95.94 84 LEU A C 1
ATOM 625 O O . LEU A 1 84 ? -14.819 4.373 2.915 1.00 95.94 84 LEU A O 1
ATOM 629 N N . PRO A 1 85 ? -16.364 2.888 3.658 1.00 93.75 85 PRO A N 1
ATOM 630 C CA . PRO A 1 85 ? -17.237 3.001 2.496 1.00 93.75 85 PRO A CA 1
ATOM 631 C C . PRO A 1 85 ? -17.839 4.404 2.399 1.00 93.75 85 PRO A C 1
ATOM 633 O O . PRO A 1 85 ? -18.334 4.931 3.394 1.00 93.75 85 PRO A O 1
ATOM 636 N N . VAL A 1 86 ? -17.823 5.004 1.206 1.00 90.50 86 VAL A N 1
ATOM 637 C CA . VAL A 1 86 ? -18.456 6.320 0.961 1.00 90.50 86 VAL A CA 1
ATOM 638 C C . VAL A 1 86 ? -19.746 6.214 0.150 1.00 90.50 86 VAL A C 1
ATOM 640 O O . VAL A 1 86 ? -20.567 7.129 0.169 1.00 90.50 86 VAL A O 1
ATOM 643 N N . VAL A 1 87 ? -19.948 5.089 -0.538 1.00 89.81 87 VAL A N 1
ATOM 644 C CA . VAL A 1 87 ? -21.154 4.778 -1.310 1.00 89.81 87 VAL A CA 1
ATOM 645 C C . VAL A 1 87 ? -21.600 3.335 -1.051 1.00 89.81 87 VAL A C 1
ATOM 647 O O . VAL A 1 87 ? -20.776 2.494 -0.681 1.00 89.81 87 VAL A O 1
ATOM 650 N N . PRO A 1 88 ? -22.892 3.007 -1.238 1.00 92.81 88 PRO A N 1
ATOM 651 C CA . PRO A 1 88 ? -23.357 1.628 -1.153 1.00 92.81 88 PRO A CA 1
ATOM 652 C C . PRO A 1 88 ? -22.583 0.716 -2.113 1.00 92.81 88 PRO A C 1
ATOM 654 O O . PRO A 1 88 ? -22.498 1.000 -3.305 1.00 92.81 88 PRO A O 1
ATOM 657 N N . GLY A 1 89 ? -22.046 -0.387 -1.592 1.00 88.38 89 GLY A N 1
ATOM 658 C CA . GLY A 1 89 ? -21.265 -1.358 -2.366 1.00 88.38 89 GLY A CA 1
ATOM 659 C C . GLY A 1 89 ? -19.746 -1.188 -2.272 1.00 88.38 89 GLY A C 1
ATOM 660 O O . GLY A 1 89 ? -19.036 -2.124 -2.630 1.00 88.38 89 GLY A O 1
ATOM 661 N N . ASP A 1 90 ? -19.242 -0.070 -1.736 1.00 91.44 90 ASP A N 1
ATOM 662 C CA . ASP A 1 90 ? -17.818 0.056 -1.409 1.00 91.44 90 ASP A CA 1
ATOM 663 C C . ASP A 1 90 ? -17.437 -0.961 -0.324 1.00 91.44 90 ASP A C 1
ATOM 665 O O . ASP A 1 90 ? -18.054 -1.023 0.744 1.00 91.44 90 ASP A O 1
ATOM 669 N N . ALA A 1 91 ? -16.392 -1.746 -0.584 1.00 94.31 91 ALA A N 1
ATOM 670 C CA . ALA A 1 91 ? -15.841 -2.654 0.408 1.00 94.31 91 ALA A CA 1
ATOM 671 C C . ALA A 1 91 ? -15.015 -1.878 1.442 1.00 94.31 91 ALA A C 1
ATOM 673 O O . ALA A 1 91 ? -14.197 -1.030 1.081 1.00 94.31 91 ALA A O 1
ATOM 674 N N . LEU A 1 92 ? -15.201 -2.205 2.724 1.00 95.94 92 LEU A N 1
ATOM 675 C CA . LEU A 1 92 ? -14.350 -1.674 3.789 1.00 95.94 92 LEU A CA 1
ATOM 676 C C . LEU A 1 92 ? -12.930 -2.246 3.702 1.00 95.94 92 LEU A C 1
ATOM 678 O O . LEU A 1 92 ? -11.960 -1.532 3.931 1.00 95.94 92 LEU A O 1
ATOM 682 N N . GLU A 1 93 ? -12.819 -3.528 3.364 1.00 97.62 93 GLU A N 1
ATOM 683 C CA . GLU A 1 93 ? -11.572 -4.278 3.232 1.00 97.62 93 GLU A CA 1
ATOM 684 C C . GLU A 1 93 ? -11.335 -4.629 1.761 1.00 97.62 93 GLU A C 1
ATOM 686 O O . GLU A 1 93 ? -12.226 -5.145 1.082 1.00 97.62 93 GLU A O 1
ATOM 691 N N . PHE A 1 94 ? -10.121 -4.394 1.269 1.00 96.50 94 PHE A N 1
ATOM 692 C CA . PHE A 1 94 ? -9.718 -4.767 -0.086 1.00 96.50 94 PHE A CA 1
ATOM 693 C C . PHE A 1 94 ? -8.252 -5.205 -0.131 1.00 96.50 94 PHE A C 1
ATOM 695 O O . PHE A 1 94 ? -7.467 -4.931 0.775 1.00 96.50 94 PHE A O 1
ATOM 702 N N . THR A 1 95 ? -7.870 -5.921 -1.190 1.00 96.88 95 THR A N 1
ATOM 703 C CA . THR A 1 95 ? -6.467 -6.311 -1.403 1.00 96.88 95 THR A CA 1
ATOM 704 C C . THR A 1 95 ? -5.773 -5.254 -2.229 1.00 96.88 95 THR A C 1
ATOM 706 O O . THR A 1 95 ? -6.219 -4.966 -3.337 1.00 96.88 95 THR A O 1
ATOM 709 N N . GLN A 1 96 ? -4.654 -4.745 -1.733 1.00 97.25 96 GLN A N 1
ATOM 710 C CA . GLN A 1 96 ? -3.722 -3.986 -2.548 1.00 97.25 96 GLN A CA 1
ATOM 711 C C . GLN A 1 96 ? -2.580 -4.908 -2.970 1.00 97.25 96 GLN A C 1
ATOM 713 O O . GLN A 1 96 ? -1.953 -5.563 -2.134 1.00 97.25 96 GLN A O 1
ATOM 718 N N . VAL A 1 97 ? -2.327 -4.960 -4.275 1.00 97.69 97 VAL A N 1
ATOM 719 C CA . VAL A 1 97 ? -1.183 -5.661 -4.861 1.00 97.69 97 VAL A CA 1
ATOM 720 C C . VAL A 1 97 ? -0.308 -4.618 -5.533 1.00 97.69 97 VAL A C 1
ATOM 722 O O . VAL A 1 97 ? -0.813 -3.823 -6.321 1.00 97.69 97 VAL A O 1
ATOM 725 N N . GLY A 1 98 ? 0.976 -4.591 -5.203 1.00 97.62 98 GLY A N 1
ATOM 726 C CA . GLY A 1 98 ? 1.868 -3.534 -5.664 1.00 97.62 98 GLY A CA 1
ATOM 727 C C . GLY A 1 98 ? 3.312 -3.752 -5.249 1.00 97.62 98 GLY A C 1
ATOM 728 O O . GLY A 1 98 ? 3.683 -4.804 -4.715 1.00 97.62 98 GLY A O 1
ATOM 729 N N . PHE A 1 99 ? 4.124 -2.742 -5.525 1.00 98.06 99 PHE A N 1
ATOM 730 C CA . PHE A 1 99 ? 5.527 -2.697 -5.160 1.00 98.06 99 PHE A CA 1
ATOM 731 C C . PHE A 1 99 ? 5.975 -1.251 -4.935 1.00 98.06 99 PHE A C 1
ATOM 733 O O . PHE A 1 99 ? 5.376 -0.330 -5.478 1.00 98.06 99 PHE A O 1
ATOM 740 N N . GLU A 1 100 ? 7.052 -1.073 -4.178 1.00 97.56 100 GLU A N 1
ATOM 741 C CA . GLU A 1 100 ? 7.747 0.200 -3.984 1.00 97.56 100 GLU A CA 1
ATOM 742 C C . GLU A 1 100 ? 9.226 0.002 -4.334 1.00 97.56 100 GLU A C 1
ATOM 744 O O . GLU A 1 100 ? 9.837 -0.992 -3.916 1.00 97.56 100 GLU A O 1
ATOM 749 N N . ARG A 1 101 ? 9.799 0.933 -5.106 1.00 96.88 101 ARG A N 1
ATOM 750 C CA . ARG A 1 101 ? 11.226 0.962 -5.465 1.00 96.88 101 ARG A CA 1
ATOM 751 C C . ARG A 1 101 ? 11.886 2.151 -4.774 1.00 96.88 101 ARG A C 1
ATOM 753 O O . ARG A 1 101 ? 11.643 3.299 -5.131 1.00 96.88 101 ARG A O 1
ATOM 760 N N . TYR A 1 102 ? 12.736 1.881 -3.793 1.00 96.88 102 TYR A N 1
ATOM 761 C CA . TYR A 1 102 ? 13.459 2.900 -3.033 1.00 96.88 102 TYR A CA 1
ATOM 762 C C . TYR A 1 102 ? 14.900 2.982 -3.502 1.00 96.88 102 TYR A C 1
ATOM 764 O O . TYR A 1 102 ? 15.514 1.950 -3.728 1.00 96.88 102 TYR A O 1
ATOM 772 N N . GLY A 1 103 ? 15.458 4.186 -3.638 1.00 95.50 103 GLY A N 1
ATOM 773 C CA . GLY A 1 103 ? 16.856 4.363 -4.056 1.00 95.50 103 GLY A CA 1
ATOM 774 C C . GLY A 1 103 ? 17.148 3.983 -5.514 1.00 95.50 103 GLY A C 1
ATOM 775 O O . GLY A 1 103 ? 18.314 3.954 -5.901 1.00 95.50 103 GLY A O 1
ATOM 776 N N . ALA A 1 104 ? 16.115 3.700 -6.313 1.00 95.38 104 ALA A N 1
ATOM 777 C CA . ALA A 1 104 ? 16.238 3.496 -7.752 1.00 95.38 104 ALA A CA 1
ATOM 778 C C . ALA A 1 104 ? 16.648 4.804 -8.464 1.00 95.38 104 ALA A C 1
ATOM 780 O O . ALA A 1 104 ? 16.371 5.897 -7.952 1.00 95.38 104 ALA A O 1
ATOM 781 N N . PRO A 1 105 ? 17.285 4.734 -9.648 1.00 94.69 105 PRO A N 1
ATOM 782 C CA . PRO A 1 105 ? 17.618 5.924 -10.422 1.00 94.69 105 PRO A CA 1
ATOM 783 C C . PRO A 1 105 ? 16.370 6.743 -10.763 1.00 94.69 105 PRO A C 1
ATOM 785 O O . PRO A 1 105 ? 15.422 6.221 -11.343 1.00 94.69 105 PRO A O 1
ATOM 788 N N . SER A 1 106 ? 16.395 8.040 -10.453 1.00 94.56 106 SER A N 1
ATOM 789 C CA . SER A 1 106 ? 15.321 8.980 -10.795 1.00 94.56 106 SER A CA 1
ATOM 790 C C . SER A 1 106 ? 15.409 9.367 -12.279 1.00 94.56 106 SER A C 1
ATOM 792 O O . SER A 1 106 ? 15.921 10.429 -12.637 1.00 94.56 106 SER A O 1
ATOM 794 N N . THR A 1 107 ? 14.993 8.452 -13.155 1.00 97.12 107 THR A N 1
ATOM 795 C CA . THR A 1 107 ? 15.009 8.614 -14.614 1.00 97.12 107 THR A CA 1
ATOM 796 C C . THR A 1 107 ? 13.668 8.200 -15.210 1.00 97.12 107 THR A C 1
ATOM 798 O O . THR A 1 107 ? 12.989 7.311 -14.701 1.00 97.12 107 THR A O 1
ATOM 801 N N . ALA A 1 108 ? 13.323 8.798 -16.353 1.00 96.81 108 ALA A N 1
ATOM 802 C CA . ALA A 1 108 ? 12.111 8.438 -17.085 1.00 96.81 108 ALA A CA 1
ATOM 803 C C . ALA A 1 108 ? 12.087 6.957 -17.511 1.00 96.81 108 ALA A C 1
ATOM 805 O O . ALA A 1 108 ? 11.016 6.386 -17.675 1.00 96.81 108 ALA A O 1
ATOM 806 N N . GLU A 1 109 ? 13.256 6.334 -17.689 1.00 96.62 109 GLU A N 1
ATOM 807 C CA . GLU A 1 109 ? 13.372 4.913 -18.026 1.00 96.62 109 GLU A CA 1
ATOM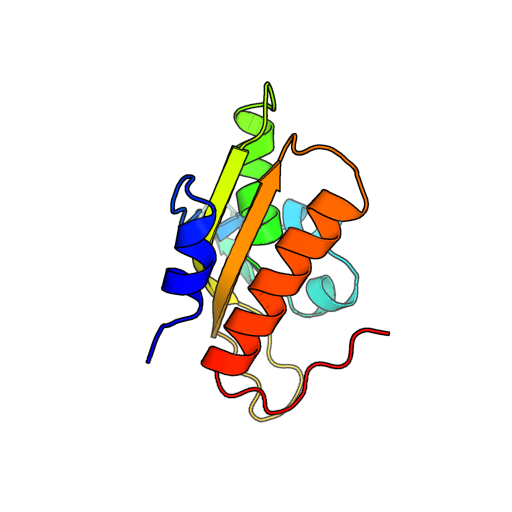 808 C C . GLU A 1 109 ? 12.957 4.024 -16.845 1.00 96.62 109 GLU A C 1
ATOM 810 O O . GLU A 1 109 ? 12.100 3.161 -17.016 1.00 96.62 109 GLU A O 1
ATOM 815 N N . THR A 1 110 ? 13.447 4.306 -15.631 1.00 94.94 110 THR A N 1
ATOM 816 C CA . THR A 1 110 ? 13.030 3.613 -14.397 1.00 94.94 110 THR A CA 1
ATOM 817 C C . THR A 1 110 ? 11.518 3.721 -14.163 1.00 94.94 110 THR A C 1
ATOM 819 O O . THR A 1 110 ? 10.859 2.745 -13.777 1.00 94.94 110 THR A O 1
ATOM 822 N N . ASP A 1 111 ? 10.951 4.906 -14.400 1.00 95.12 111 ASP A N 1
ATOM 823 C CA . ASP A 1 111 ? 9.513 5.145 -14.264 1.00 95.12 111 ASP A CA 1
ATOM 824 C C . ASP A 1 111 ? 8.722 4.374 -15.329 1.00 95.12 111 ASP A C 1
ATOM 826 O O . ASP A 1 111 ? 7.730 3.717 -15.005 1.00 95.12 111 ASP A O 1
ATOM 830 N N . ALA A 1 112 ? 9.184 4.384 -16.584 1.00 95.50 112 ALA A N 1
ATOM 831 C CA . ALA A 1 112 ? 8.550 3.664 -17.686 1.00 95.50 112 ALA A CA 1
ATOM 832 C C . ALA A 1 112 ? 8.558 2.142 -17.476 1.00 95.50 112 ALA A C 1
ATOM 834 O O . ALA A 1 112 ? 7.547 1.490 -17.733 1.00 95.50 112 ALA A O 1
ATOM 835 N N . GLU A 1 113 ? 9.653 1.571 -16.966 1.00 95.12 113 GLU A N 1
ATOM 836 C CA . GLU A 1 113 ? 9.727 0.153 -16.588 1.00 95.12 113 GLU A CA 1
ATOM 837 C C . GLU A 1 113 ? 8.683 -0.203 -15.523 1.00 95.12 113 GLU A C 1
ATOM 839 O O . GLU A 1 113 ? 7.946 -1.185 -15.653 1.00 95.12 113 GLU A O 1
ATOM 844 N N . SER A 1 114 ? 8.595 0.621 -14.475 1.00 95.44 114 SER A N 1
ATOM 845 C CA . SER A 1 114 ? 7.648 0.427 -13.374 1.00 95.44 114 SER A CA 1
ATOM 846 C C . SER A 1 114 ? 6.205 0.536 -13.876 1.00 95.44 114 SER A C 1
ATOM 848 O O . SER A 1 114 ? 5.358 -0.294 -13.543 1.00 95.44 114 SER A O 1
ATOM 850 N N . PHE A 1 115 ? 5.939 1.518 -14.737 1.00 94.81 115 PHE A N 1
ATOM 851 C CA . PHE A 1 115 ? 4.636 1.740 -15.346 1.00 94.81 115 PHE A CA 1
ATOM 852 C C . PHE A 1 115 ? 4.217 0.594 -16.280 1.00 94.81 115 PHE A C 1
ATOM 854 O O . PHE A 1 115 ? 3.082 0.119 -16.201 1.00 94.81 115 PHE A O 1
ATOM 861 N N . ALA A 1 116 ? 5.130 0.093 -17.116 1.00 94.38 116 ALA A N 1
ATOM 862 C CA . ALA A 1 116 ? 4.869 -1.032 -18.012 1.00 94.38 116 ALA A CA 1
ATOM 863 C C . ALA A 1 116 ? 4.474 -2.301 -17.238 1.00 94.38 116 ALA A C 1
ATOM 865 O O . ALA A 1 116 ? 3.523 -2.987 -17.615 1.00 94.38 116 ALA A O 1
ATOM 866 N N . LEU A 1 117 ? 5.140 -2.579 -16.111 1.00 95.38 117 LEU A N 1
ATOM 867 C CA . LEU A 1 117 ? 4.784 -3.696 -15.231 1.00 95.38 117 LEU A CA 1
ATOM 868 C C . LEU A 1 117 ? 3.385 -3.545 -14.626 1.00 95.38 117 LEU A C 1
ATOM 870 O O . LEU A 1 117 ? 2.654 -4.531 -14.529 1.00 95.38 117 LEU A O 1
ATOM 874 N N . VAL A 1 118 ? 3.006 -2.331 -14.217 1.00 95.00 118 VAL A N 1
ATOM 875 C CA . VAL A 1 118 ? 1.660 -2.047 -13.693 1.00 95.00 118 VAL A CA 1
ATOM 876 C C . VAL A 1 118 ? 0.597 -2.230 -14.778 1.00 95.00 118 VAL A C 1
ATOM 878 O O . VAL A 1 118 ? -0.452 -2.805 -14.491 1.00 95.00 118 VAL A O 1
ATOM 881 N N . CYS A 1 119 ? 0.868 -1.815 -16.019 1.00 94.06 119 CYS A N 1
ATOM 882 C CA . CYS A 1 119 ? -0.041 -2.036 -17.148 1.00 94.06 119 CYS A CA 1
ATOM 883 C C . CYS A 1 119 ? -0.270 -3.530 -17.398 1.00 94.06 119 CYS A C 1
ATOM 885 O O . CYS A 1 119 ? -1.415 -3.977 -17.435 1.00 94.06 119 CYS A O 1
ATOM 887 N N . GLU A 1 120 ? 0.807 -4.317 -17.478 1.00 94.31 120 GLU A N 1
ATOM 888 C CA . GLU A 1 120 ? 0.714 -5.770 -17.667 1.00 94.31 120 GLU A CA 1
ATOM 889 C C . GLU A 1 120 ? -0.054 -6.439 -16.514 1.00 94.31 120 GLU A C 1
ATOM 891 O O . GLU A 1 120 ? -0.897 -7.311 -16.731 1.00 94.31 120 GLU A O 1
ATOM 896 N N . ALA A 1 121 ? 0.188 -6.003 -15.272 1.00 94.81 121 ALA A N 1
ATOM 897 C CA . ALA A 1 121 ? -0.539 -6.485 -14.102 1.00 94.81 121 ALA A CA 1
ATOM 898 C C . ALA A 1 121 ? -2.039 -6.157 -14.167 1.00 94.81 121 ALA A C 1
ATOM 900 O O . ALA A 1 121 ? -2.866 -7.002 -13.818 1.00 94.81 121 ALA A O 1
ATOM 901 N N . ALA A 1 122 ? -2.398 -4.952 -14.613 1.00 93.38 122 ALA A N 1
ATOM 902 C CA . ALA A 1 122 ? -3.787 -4.535 -14.764 1.00 93.38 122 ALA A CA 1
ATOM 903 C C . ALA A 1 122 ? -4.507 -5.359 -15.842 1.00 93.38 122 ALA A C 1
ATOM 905 O O . ALA A 1 122 ? -5.616 -5.840 -15.601 1.00 93.38 122 ALA A O 1
ATOM 906 N N . GLU A 1 123 ? -3.868 -5.585 -16.992 1.00 92.94 123 GLU A N 1
ATOM 907 C CA . GLU A 1 123 ? -4.395 -6.445 -18.061 1.00 92.94 123 GLU A CA 1
ATOM 908 C C . GLU A 1 123 ? -4.618 -7.878 -17.564 1.00 92.94 123 GLU A C 1
ATOM 910 O O . GLU A 1 123 ? -5.695 -8.449 -17.746 1.00 92.94 123 GLU A O 1
ATOM 915 N N . ALA A 1 124 ? -3.644 -8.441 -16.844 1.00 93.00 124 ALA A N 1
ATOM 916 C CA . ALA A 1 124 ? -3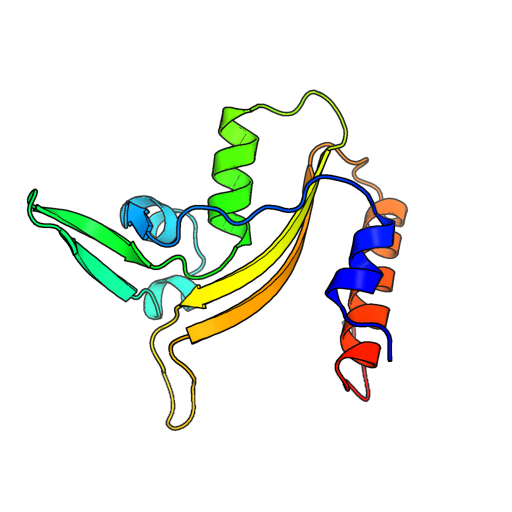.751 -9.770 -16.248 1.00 93.00 124 ALA A CA 1
ATOM 917 C C . ALA A 1 124 ? -4.866 -9.876 -15.187 1.00 93.00 124 ALA A C 1
ATOM 919 O O . ALA A 1 124 ? -5.433 -10.953 -14.985 1.00 93.00 124 ALA A O 1
ATOM 920 N N . ALA A 1 125 ? -5.208 -8.763 -14.530 1.00 91.75 125 ALA A N 1
ATOM 921 C CA . ALA A 1 125 ? -6.334 -8.656 -13.604 1.00 91.75 125 ALA A CA 1
ATOM 922 C C . ALA A 1 125 ? -7.693 -8.417 -14.300 1.00 91.75 125 ALA A C 1
ATOM 924 O O . ALA A 1 125 ? -8.715 -8.334 -13.618 1.00 91.75 125 ALA A O 1
ATOM 925 N N . GLY A 1 126 ? -7.728 -8.335 -15.636 1.00 91.62 126 GLY A N 1
ATOM 926 C CA . GLY A 1 126 ? -8.949 -8.176 -16.429 1.00 91.62 126 GLY A CA 1
ATOM 927 C C . GLY A 1 126 ? -9.285 -6.734 -16.820 1.00 91.62 126 GLY A C 1
ATOM 928 O O . GLY A 1 126 ? -10.416 -6.468 -17.233 1.00 91.62 126 GLY A O 1
ATOM 929 N N . ALA A 1 127 ? -8.344 -5.792 -16.696 1.00 89.00 127 ALA A N 1
ATOM 930 C CA . ALA A 1 127 ? -8.516 -4.463 -17.270 1.00 89.00 127 ALA A CA 1
ATOM 931 C C . ALA A 1 127 ? -8.446 -4.543 -18.805 1.00 89.00 127 ALA A C 1
ATOM 933 O O . ALA A 1 127 ? -7.486 -5.054 -19.369 1.00 89.00 127 ALA A O 1
ATOM 934 N N . ASN A 1 128 ? -9.468 -4.017 -19.484 1.00 79.50 128 ASN A N 1
ATOM 935 C CA . ASN A 1 128 ? -9.577 -4.079 -20.949 1.00 79.50 128 ASN A CA 1
ATOM 936 C C . ASN A 1 128 ? -8.982 -2.853 -21.663 1.00 79.50 128 ASN A C 1
ATOM 938 O O . ASN A 1 128 ? -8.968 -2.799 -22.890 1.00 79.50 128 ASN A O 1
ATOM 942 N N . ALA A 1 129 ? -8.556 -1.845 -20.902 1.00 73.00 129 ALA A N 1
ATOM 943 C CA . ALA A 1 129 ? -7.878 -0.654 -21.392 1.00 73.00 129 ALA A CA 1
ATOM 944 C C . ALA A 1 129 ? -7.091 -0.012 -20.243 1.00 73.00 129 ALA A C 1
ATOM 946 O O . ALA A 1 129 ? -7.597 0.086 -19.123 1.00 73.00 129 ALA A O 1
ATOM 947 N N . CYS A 1 130 ? -5.883 0.460 -20.541 1.00 65.38 130 CYS A N 1
ATOM 948 C CA . CYS A 1 130 ? -5.093 1.315 -19.666 1.00 65.38 130 CYS A CA 1
ATOM 949 C C . CYS A 1 130 ? -4.918 2.666 -20.375 1.00 65.38 130 CYS A C 1
ATOM 951 O O . CYS A 1 130 ? -4.337 2.716 -21.457 1.00 65.38 130 CYS A O 1
ATOM 953 N N . ASP A 1 131 ? -5.484 3.738 -19.814 1.00 71.75 131 ASP A N 1
ATOM 954 C CA . ASP A 1 131 ? -5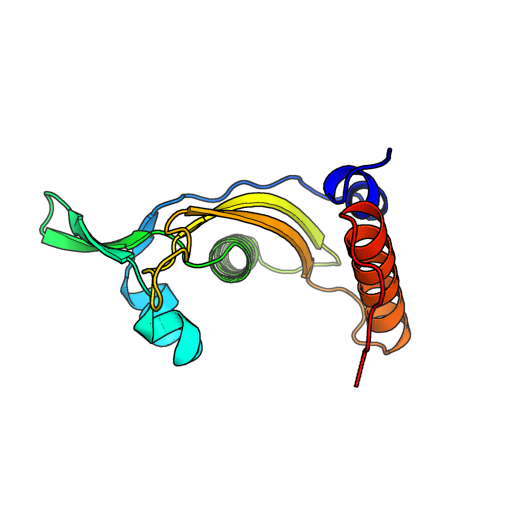.296 5.110 -20.303 1.00 71.75 131 ASP A CA 1
ATOM 955 C C . ASP A 1 131 ? -4.363 5.827 -19.321 1.00 71.75 131 ASP A C 1
ATOM 957 O O . ASP A 1 131 ? -4.707 6.007 -18.150 1.00 71.75 131 ASP A O 1
ATOM 961 N N . ALA A 1 132 ? -3.169 6.180 -19.792 1.00 63.09 132 ALA A N 1
ATOM 962 C CA . ALA A 1 132 ? -2.182 6.954 -19.053 1.00 63.09 132 ALA A CA 1
ATOM 963 C C . ALA A 1 132 ? -2.187 8.366 -19.642 1.00 63.09 132 ALA A C 1
ATOM 965 O O . ALA A 1 132 ? -1.761 8.554 -20.783 1.00 63.09 132 ALA A O 1
ATOM 966 N N . ARG A 1 133 ? -2.723 9.335 -18.900 1.00 52.56 133 ARG A N 1
ATOM 967 C CA . ARG A 1 133 ? -2.784 10.741 -19.320 1.00 52.56 133 ARG A CA 1
ATOM 968 C C . ARG A 1 133 ? -1.790 11.590 -18.559 1.00 52.56 133 ARG A C 1
ATOM 970 O O . ARG A 1 133 ? -1.645 11.340 -17.343 1.00 52.56 133 ARG A O 1
#

pLDDT: 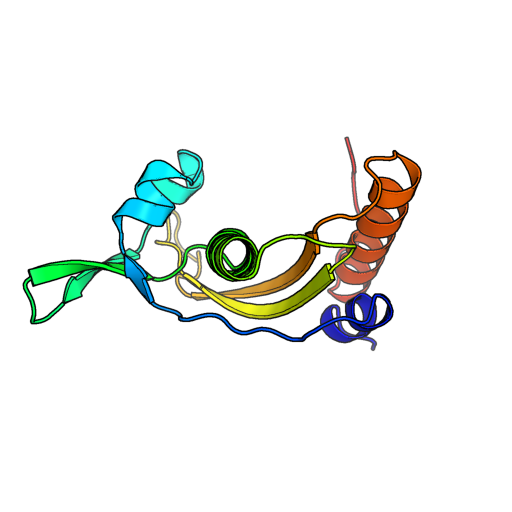mean 93.2, std 7.44, range [52.56, 98.38]

Radius of gyration: 16.25 Å; chains: 1; bounding box: 45×32×48 Å

Sequence (133 aa):
MTSPAEIFARLGGDIVDPPITMPASQPLELSGEAVRARLCVFVNEMGEECALRPDLTLPVALAQAEQGVSGETVKRYAARAFRLPVVPGDALEFTQVGFERYGAPSTAETDAESFALVCEAAEAAGANACDAR